Protein AF-L0D8R5-F1 (afdb_monomer_lite)

pLDDT: mean 78.22, std 18.95, range [37.06, 97.62]

Radius of gyration: 15.72 Å; chains: 1; bounding box: 32×39×34 Å

Structure (mmCIF, N/CA/C/O backbone):
data_AF-L0D8R5-F1
#
_entry.id   AF-L0D8R5-F1
#
loop_
_atom_site.group_PDB
_atom_site.id
_atom_site.type_symbol
_atom_site.label_atom_id
_atom_site.label_alt_id
_atom_site.label_comp_id
_atom_site.label_asym_id
_atom_site.label_entity_id
_atom_site.label_seq_id
_atom_site.pdbx_PDB_ins_code
_atom_site.Cartn_x
_atom_site.Cartn_y
_atom_site.Cartn_z
_atom_site.occupancy
_atom_site.B_iso_or_equiv
_atom_site.auth_seq_id
_atom_site.auth_comp_id
_atom_site.auth_asym_id
_atom_site.auth_atom_id
_atom_site.pdbx_PDB_model_num
ATOM 1 N N . MET A 1 1 ? -10.581 -18.163 -15.385 1.00 37.06 1 MET A N 1
ATOM 2 C CA . MET A 1 1 ? -9.977 -16.862 -15.744 1.00 37.06 1 MET A CA 1
ATOM 3 C C . MET A 1 1 ? -10.994 -15.782 -15.426 1.00 37.06 1 MET A C 1
ATOM 5 O O . MET A 1 1 ? -12.046 -15.777 -16.049 1.00 37.06 1 MET A O 1
ATOM 9 N N . ALA A 1 2 ? -10.756 -14.958 -14.403 1.00 41.25 2 ALA A N 1
ATOM 10 C CA . ALA A 1 2 ? -11.673 -13.872 -14.062 1.00 41.25 2 ALA A CA 1
ATOM 11 C C . ALA A 1 2 ? -11.464 -12.713 -15.046 1.00 41.25 2 ALA A C 1
ATOM 13 O O . ALA A 1 2 ? -10.354 -12.200 -15.171 1.00 41.25 2 ALA A O 1
ATOM 14 N N 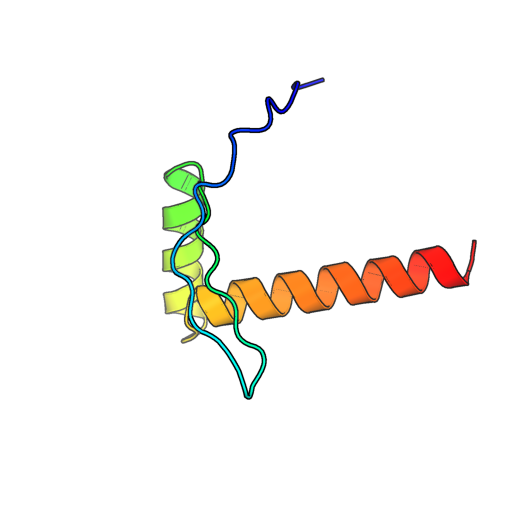. ALA A 1 3 ? -12.519 -12.348 -15.773 1.00 45.12 3 ALA A N 1
ATOM 15 C CA . ALA A 1 3 ? -12.533 -11.190 -16.651 1.00 45.12 3 ALA A CA 1
ATOM 16 C C . ALA A 1 3 ? -12.648 -9.923 -15.792 1.00 45.12 3 ALA A C 1
ATOM 18 O O . ALA A 1 3 ? -13.672 -9.686 -15.153 1.00 45.12 3 ALA A O 1
ATOM 19 N N . PHE A 1 4 ? -11.588 -9.119 -15.754 1.00 53.25 4 PHE A N 1
ATOM 20 C CA . PHE A 1 4 ? -11.620 -7.806 -15.123 1.00 53.25 4 PHE A CA 1
ATOM 21 C C . PHE A 1 4 ? -12.336 -6.838 -16.066 1.00 53.25 4 PHE A C 1
ATOM 23 O O . PHE A 1 4 ? -11.738 -6.293 -16.991 1.00 53.25 4 PHE A O 1
ATOM 30 N N . HIS A 1 5 ? -13.640 -6.646 -15.855 1.00 51.03 5 HIS A N 1
ATOM 31 C CA . HIS A 1 5 ? -14.355 -5.535 -16.471 1.00 51.03 5 HIS A CA 1
ATOM 32 C C . HIS A 1 5 ? -13.759 -4.232 -15.932 1.00 51.03 5 HIS A C 1
ATOM 34 O O . HIS A 1 5 ? -13.898 -3.923 -14.749 1.00 51.03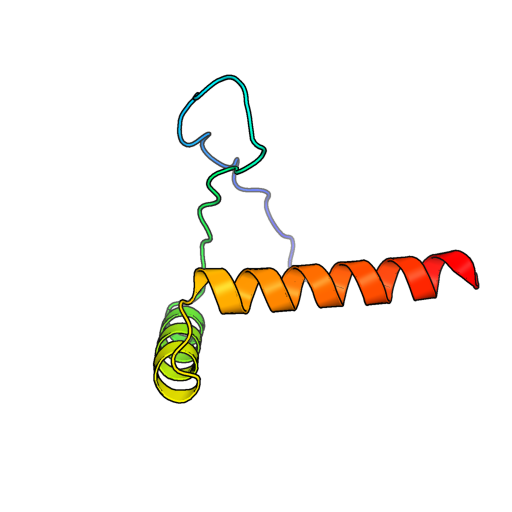 5 HIS A O 1
ATOM 40 N N . GLY A 1 6 ? -13.060 -3.499 -16.802 1.00 54.97 6 GLY A N 1
ATOM 41 C CA . GLY A 1 6 ? -12.512 -2.181 -16.510 1.00 54.97 6 GLY A CA 1
ATOM 42 C C . GLY A 1 6 ? -13.631 -1.219 -16.130 1.00 54.97 6 GLY A C 1
ATOM 43 O O . GLY A 1 6 ? -14.295 -0.647 -16.991 1.00 54.97 6 GLY A O 1
ATOM 44 N N . LEU A 1 7 ? -13.858 -1.063 -14.829 1.00 53.59 7 LEU A N 1
ATOM 45 C CA . LEU A 1 7 ? -14.665 0.021 -14.297 1.00 53.59 7 LEU A CA 1
ATOM 46 C C . LEU A 1 7 ? -13.870 1.306 -14.528 1.00 53.59 7 LEU A C 1
ATOM 48 O O . LEU A 1 7 ? -12.756 1.448 -14.027 1.00 53.59 7 LEU A O 1
ATOM 52 N N . ASN A 1 8 ? -14.426 2.208 -15.339 1.00 52.47 8 ASN A N 1
ATOM 53 C CA . ASN A 1 8 ? -13.839 3.516 -15.602 1.00 52.47 8 ASN A CA 1
ATOM 54 C C . ASN A 1 8 ? -13.505 4.196 -14.270 1.00 52.47 8 ASN A C 1
ATOM 56 O O . ASN A 1 8 ? -14.398 4.468 -13.468 1.00 52.47 8 ASN A O 1
ATOM 60 N N . ALA A 1 9 ? -12.219 4.464 -14.040 1.00 53.34 9 ALA A N 1
ATOM 61 C CA . ALA A 1 9 ? -11.777 5.259 -12.910 1.00 53.34 9 ALA A CA 1
ATOM 62 C C . ALA A 1 9 ? -12.360 6.669 -13.068 1.00 53.34 9 ALA A C 1
ATOM 64 O O . ALA A 1 9 ? -11.923 7.445 -13.922 1.00 53.34 9 ALA A O 1
ATOM 65 N N . SER A 1 10 ? -13.387 6.987 -12.280 1.00 54.62 10 SER A N 1
ATOM 66 C CA . SER A 1 10 ? -13.903 8.348 -12.172 1.00 54.62 10 SER A CA 1
ATOM 67 C C . SER A 1 10 ? -12.747 9.250 -11.752 1.00 54.62 10 SER A C 1
ATOM 69 O O . SER A 1 10 ? -12.175 9.067 -10.681 1.00 54.62 10 SER A O 1
ATOM 71 N N . LYS A 1 11 ? -12.361 10.179 -12.633 1.00 48.06 11 LYS A N 1
ATOM 72 C CA . LYS A 1 11 ? -11.282 11.143 -12.396 1.00 48.06 11 LYS A CA 1
ATOM 73 C C . LYS A 1 11 ? -11.573 11.929 -11.117 1.00 48.06 11 LYS A C 1
ATOM 75 O O . LYS A 1 11 ? -12.414 12.825 -11.123 1.00 48.06 11 LYS A O 1
ATOM 80 N N . THR A 1 12 ? -10.858 11.617 -10.043 1.00 52.53 12 THR A N 1
ATOM 81 C CA . THR A 1 12 ? -10.802 12.477 -8.863 1.00 52.53 12 THR A CA 1
ATOM 82 C C . THR A 1 12 ? -9.855 13.637 -9.163 1.00 52.53 12 THR A C 1
ATOM 84 O O . THR A 1 12 ? -8.662 13.432 -9.340 1.00 52.53 12 THR A O 1
ATOM 87 N N . SER A 1 13 ? -10.457 14.826 -9.256 1.00 46.38 13 SER A N 1
ATOM 88 C CA . SER A 1 13 ? -9.902 16.184 -9.158 1.00 46.38 13 SER A CA 1
ATOM 89 C C . SER A 1 13 ? -8.709 16.591 -10.044 1.00 46.38 13 SER A C 1
ATOM 91 O O . SER A 1 13 ? -7.624 16.021 -10.032 1.00 46.38 13 SER A O 1
ATOM 93 N N . THR A 1 14 ? -8.902 17.684 -10.784 1.00 57.09 14 THR A N 1
ATOM 94 C CA . THR A 1 14 ? -7.866 18.420 -11.516 1.00 57.09 14 THR A CA 1
ATOM 95 C C . THR A 1 14 ? -7.136 19.396 -10.591 1.00 57.09 14 THR A C 1
ATOM 97 O O . THR A 1 14 ? -7.714 20.409 -10.200 1.00 57.09 14 THR A O 1
ATOM 100 N N . LEU A 1 15 ? -5.852 19.162 -10.323 1.00 54.22 15 LEU A N 1
ATOM 101 C CA . LEU A 1 15 ? -4.940 20.177 -9.782 1.00 54.22 15 LEU A CA 1
ATOM 102 C C . LEU A 1 15 ? -3.687 20.258 -10.666 1.00 54.22 15 LEU A C 1
ATOM 104 O O . LEU A 1 15 ? -3.040 19.230 -10.877 1.00 54.22 15 LEU A O 1
ATOM 108 N N . PRO A 1 16 ? -3.343 21.438 -11.222 1.00 59.91 16 PRO A N 1
ATOM 109 C CA . PRO A 1 16 ? -2.210 21.555 -12.122 1.00 59.91 16 PRO A CA 1
ATOM 110 C C . PRO A 1 16 ? -0.969 22.187 -11.446 1.00 59.91 16 PRO A C 1
ATOM 112 O O . PRO A 1 16 ? -1.060 23.199 -10.763 1.00 59.91 16 PRO A O 1
ATOM 115 N N . GLN A 1 17 ? 0.188 21.597 -11.780 1.00 57.97 17 GLN A N 1
ATOM 116 C CA . GLN A 1 17 ? 1.568 22.128 -11.821 1.00 57.97 17 GLN A CA 1
ATOM 117 C C . GLN A 1 17 ? 2.396 22.251 -10.522 1.00 57.97 17 GLN A C 1
ATOM 119 O O . GLN A 1 17 ? 2.189 23.135 -9.702 1.00 57.97 17 GLN A O 1
ATOM 124 N N . GLY A 1 18 ? 3.458 21.427 -10.447 1.00 51.12 18 GLY A N 1
ATOM 125 C CA . GLY A 1 18 ? 4.658 21.700 -9.641 1.00 51.12 18 GLY A CA 1
ATOM 126 C C . GLY A 1 18 ? 4.968 20.707 -8.516 1.00 51.12 18 GLY A C 1
ATOM 127 O O . GLY A 1 18 ? 5.106 21.130 -7.378 1.00 51.12 18 GLY A O 1
ATOM 128 N N . GLY A 1 19 ? 5.096 19.404 -8.807 1.00 56.47 19 GLY A N 1
ATOM 129 C CA . GLY A 1 19 ? 5.564 18.425 -7.806 1.00 56.47 19 GLY A CA 1
ATOM 130 C C . GLY A 1 19 ? 4.717 17.161 -7.640 1.00 56.47 19 GLY A C 1
ATOM 131 O O . GLY A 1 19 ? 4.452 16.750 -6.521 1.00 56.47 19 GLY A O 1
ATOM 132 N N . GLY A 1 20 ? 4.295 16.553 -8.753 1.00 67.19 20 GLY A N 1
ATOM 133 C CA . GLY A 1 20 ? 4.307 15.097 -8.964 1.00 67.19 20 GLY A CA 1
ATOM 134 C C . GLY A 1 20 ? 3.581 14.165 -7.989 1.00 67.19 20 GLY A C 1
ATOM 135 O O . GLY A 1 20 ? 4.048 13.045 -7.810 1.00 67.19 20 GLY A O 1
ATOM 136 N N . VAL A 1 21 ? 2.467 14.560 -7.374 1.00 70.62 21 VAL A N 1
ATOM 137 C CA . VAL A 1 21 ? 1.620 13.616 -6.626 1.00 70.62 21 VAL A CA 1
ATOM 138 C C . VAL A 1 21 ? 0.238 13.570 -7.263 1.00 70.62 21 VAL A C 1
ATOM 140 O O . VAL A 1 21 ? -0.385 14.606 -7.479 1.00 70.62 21 VAL A O 1
ATOM 143 N N . VAL A 1 22 ? -0.223 12.360 -7.578 1.00 81.56 22 VAL A N 1
ATOM 144 C CA . VAL A 1 22 ? -1.574 12.090 -8.083 1.00 81.56 22 VAL A CA 1
ATOM 145 C C . VAL A 1 22 ? -2.379 11.359 -7.016 1.00 81.56 22 VAL A C 1
ATOM 147 O O . VAL A 1 22 ? -1.852 10.495 -6.312 1.00 81.56 22 VAL A O 1
ATOM 150 N N . GLU A 1 23 ? -3.657 11.704 -6.888 1.00 83.06 23 GLU A N 1
ATOM 151 C CA . GLU A 1 23 ? -4.581 10.978 -6.020 1.00 83.06 23 GLU A CA 1
ATOM 152 C C . GLU A 1 23 ? -5.082 9.711 -6.719 1.00 83.06 23 GLU A C 1
ATOM 154 O O . GLU A 1 23 ? -5.449 9.732 -7.894 1.00 83.06 23 GLU A O 1
ATOM 159 N N . ILE A 1 24 ? -5.107 8.597 -5.984 1.00 83.88 24 ILE A N 1
ATOM 160 C CA . ILE A 1 24 ? -5.575 7.302 -6.484 1.00 83.88 24 ILE A CA 1
ATOM 161 C C . ILE A 1 24 ? -6.590 6.741 -5.490 1.00 83.88 24 ILE A C 1
ATOM 163 O O . ILE A 1 24 ? -6.265 6.485 -4.331 1.00 83.88 24 ILE A O 1
ATOM 167 N N . GLY A 1 25 ? -7.821 6.529 -5.956 1.00 88.69 25 GLY A N 1
ATOM 168 C CA . GLY A 1 25 ? -8.823 5.741 -5.242 1.00 88.69 25 GLY A CA 1
ATOM 169 C C . GLY A 1 25 ? -8.675 4.258 -5.579 1.00 88.69 25 GLY A C 1
ATOM 170 O O . GLY A 1 25 ? -8.527 3.906 -6.748 1.00 88.69 25 GLY A O 1
ATOM 171 N N . LEU A 1 26 ? -8.727 3.388 -4.569 1.00 88.12 26 LEU A N 1
ATOM 172 C CA . LEU A 1 26 ? -8.623 1.938 -4.738 1.00 88.12 26 LEU A CA 1
ATOM 173 C C . LEU A 1 26 ? -9.861 1.250 -4.165 1.00 88.12 26 LEU A C 1
ATOM 175 O O . LEU A 1 26 ? -10.228 1.477 -3.013 1.00 88.12 26 LEU A O 1
ATOM 179 N N . LEU A 1 27 ? -10.478 0.381 -4.963 1.00 93.12 27 LEU A N 1
ATOM 180 C CA . LEU A 1 27 ? -11.545 -0.502 -4.506 1.00 93.12 27 LEU A CA 1
ATOM 181 C C . LEU A 1 27 ? -10.941 -1.850 -4.122 1.00 93.12 27 LEU A C 1
ATOM 183 O O . LEU A 1 27 ? -10.300 -2.508 -4.941 1.00 93.12 27 LEU A O 1
ATOM 187 N N . LEU A 1 28 ? -11.150 -2.249 -2.871 1.00 91.56 28 LEU A N 1
ATOM 188 C CA . LEU A 1 28 ? -10.677 -3.512 -2.319 1.00 91.56 28 LEU A CA 1
ATOM 189 C C . LEU A 1 28 ? -11.846 -4.295 -1.721 1.00 91.56 28 LEU A C 1
ATOM 191 O O . LEU A 1 28 ? -12.775 -3.686 -1.186 1.00 91.56 28 LEU A O 1
ATOM 195 N N . PRO A 1 29 ? -11.780 -5.636 -1.736 1.00 97.12 29 PRO A N 1
ATOM 196 C CA . PRO A 1 29 ? -12.574 -6.452 -0.830 1.00 97.12 29 PRO A CA 1
ATOM 197 C C . PRO A 1 29 ? -12.385 -5.990 0.622 1.00 97.12 29 PRO A C 1
ATOM 199 O O . PRO A 1 29 ? -11.267 -5.656 1.027 1.00 97.12 29 PRO A O 1
ATOM 202 N N . ALA A 1 30 ? -13.473 -5.958 1.393 1.00 95.69 30 ALA A N 1
ATOM 203 C CA . ALA A 1 30 ? -13.472 -5.412 2.751 1.00 95.69 30 ALA A CA 1
ATOM 204 C C . ALA A 1 30 ? -12.442 -6.105 3.660 1.00 95.69 30 ALA A C 1
ATOM 206 O O . ALA A 1 30 ? -11.660 -5.434 4.325 1.00 95.69 30 ALA A O 1
ATOM 207 N N . ASP A 1 31 ? -12.338 -7.435 3.578 1.00 97.00 31 ASP A N 1
ATOM 208 C CA . ASP A 1 31 ? -11.362 -8.242 4.322 1.00 97.00 31 ASP A CA 1
ATOM 209 C C . ASP A 1 31 ? -9.908 -7.825 4.042 1.00 97.00 31 ASP A C 1
ATOM 211 O O . ASP A 1 31 ? -9.052 -7.842 4.930 1.00 97.00 31 ASP A O 1
ATOM 215 N N . ARG A 1 32 ? -9.615 -7.414 2.805 1.00 95.19 32 ARG A N 1
ATOM 216 C CA . ARG A 1 32 ? -8.282 -6.951 2.404 1.00 95.19 32 ARG A CA 1
ATOM 217 C C . ARG A 1 32 ? -8.011 -5.526 2.853 1.00 95.19 32 ARG A C 1
ATOM 219 O O . ARG A 1 32 ? -6.882 -5.243 3.253 1.00 95.19 32 ARG A O 1
ATOM 226 N N . ALA A 1 33 ? -9.018 -4.657 2.817 1.00 94.88 33 ALA A N 1
ATOM 227 C CA . ALA A 1 33 ? -8.905 -3.313 3.371 1.00 94.88 33 ALA A CA 1
ATOM 228 C C . ALA A 1 33 ? -8.641 -3.369 4.886 1.00 94.88 33 ALA A C 1
ATOM 230 O O . ALA A 1 33 ? -7.703 -2.728 5.364 1.00 94.88 33 ALA A O 1
ATOM 231 N N . ASP A 1 34 ? -9.374 -4.213 5.613 1.00 96.25 34 ASP A N 1
ATOM 232 C CA . ASP A 1 34 ? -9.199 -4.410 7.055 1.00 96.25 34 ASP A CA 1
ATOM 233 C C . ASP A 1 34 ? -7.803 -4.948 7.385 1.00 96.25 34 ASP A C 1
ATOM 235 O O . ASP A 1 34 ? -7.098 -4.400 8.235 1.00 96.25 34 ASP A O 1
ATOM 239 N N . ALA A 1 35 ? -7.346 -5.973 6.658 1.00 96.31 35 ALA A N 1
ATOM 240 C CA . ALA A 1 35 ? -6.000 -6.516 6.830 1.00 96.31 35 ALA A CA 1
ATOM 241 C C . ALA A 1 35 ? -4.904 -5.467 6.564 1.00 96.31 35 ALA A C 1
ATOM 243 O O . ALA A 1 35 ? -3.876 -5.453 7.247 1.00 96.31 35 ALA A O 1
ATOM 244 N N . LEU A 1 36 ? -5.117 -4.577 5.591 1.00 94.62 36 LEU A N 1
ATOM 245 C CA . LEU A 1 36 ? -4.179 -3.508 5.254 1.00 94.62 36 LEU A CA 1
ATOM 246 C C . LEU A 1 36 ? -4.124 -2.430 6.346 1.00 94.62 36 LEU A C 1
ATOM 248 O O . LEU A 1 36 ? -3.035 -1.963 6.688 1.00 94.62 36 LEU A O 1
ATOM 252 N N . VAL A 1 37 ? -5.270 -2.081 6.934 1.00 96.25 37 VAL A N 1
ATOM 253 C CA . VAL A 1 37 ? -5.356 -1.175 8.090 1.00 96.25 37 VAL A CA 1
ATOM 254 C C . VAL A 1 37 ? -4.680 -1.790 9.318 1.00 96.25 37 VAL A C 1
ATOM 256 O O . VAL A 1 37 ? -3.898 -1.126 9.998 1.00 96.25 37 VAL A O 1
ATOM 259 N N . GLU A 1 38 ? -4.904 -3.074 9.590 1.00 97.62 38 GLU A N 1
ATOM 260 C CA . GLU A 1 38 ? -4.229 -3.770 10.691 1.00 97.62 38 GLU A CA 1
ATOM 261 C C . GLU A 1 38 ? -2.709 -3.833 10.493 1.00 97.62 38 GLU A C 1
ATOM 263 O O . GLU A 1 38 ? -1.937 -3.610 11.431 1.00 97.62 38 GLU A O 1
ATOM 268 N N . LEU A 1 39 ? -2.250 -4.068 9.262 1.00 95.62 39 LEU A N 1
ATOM 269 C CA . LEU A 1 39 ? -0.828 -4.024 8.928 1.00 95.62 39 LEU A CA 1
ATOM 270 C C . LEU A 1 39 ? -0.226 -2.631 9.166 1.00 95.62 39 LEU A C 1
ATOM 272 O O . LEU A 1 39 ? 0.896 -2.527 9.670 1.00 95.62 39 LEU A O 1
ATOM 276 N N . SER A 1 40 ? -0.973 -1.575 8.838 1.00 97.31 40 SER A N 1
ATOM 277 C CA . SER A 1 40 ? -0.556 -0.185 9.032 1.00 97.31 40 SER A CA 1
ATOM 278 C C . SER A 1 40 ? -0.296 0.126 10.507 1.00 97.31 40 SER A C 1
ATOM 280 O O . SER A 1 40 ? 0.743 0.698 10.847 1.00 97.31 40 SER A O 1
ATOM 282 N N . LYS A 1 41 ? -1.180 -0.342 11.397 1.00 97.25 41 LYS A N 1
ATOM 283 C CA . LYS A 1 41 ? -1.019 -0.210 12.853 1.00 97.25 41 LYS A CA 1
ATOM 284 C C . LYS A 1 41 ? 0.234 -0.928 13.348 1.00 97.25 41 LYS A C 1
ATOM 286 O O . LYS A 1 41 ? 1.032 -0.330 14.062 1.00 97.25 41 LYS A O 1
ATOM 291 N N . ARG A 1 42 ? 0.440 -2.182 12.929 1.00 97.38 42 ARG A N 1
ATOM 292 C CA . ARG A 1 42 ? 1.589 -3.005 13.360 1.00 97.38 42 ARG A CA 1
ATOM 293 C C . ARG A 1 42 ? 2.936 -2.429 12.932 1.00 97.38 42 ARG A C 1
ATOM 295 O O . ARG A 1 42 ? 3.924 -2.615 13.630 1.00 97.38 42 ARG A O 1
ATOM 302 N N . ARG A 1 43 ? 2.986 -1.776 11.768 1.00 95.56 43 ARG A N 1
ATOM 303 C CA . ARG A 1 43 ? 4.219 -1.199 11.211 1.00 95.56 43 ARG A CA 1
ATOM 304 C C . ARG A 1 43 ? 4.429 0.268 11.571 1.00 95.56 43 ARG A C 1
ATOM 30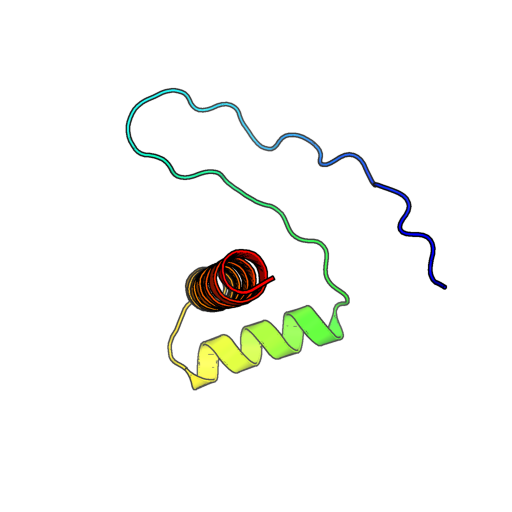6 O O . ARG A 1 43 ? 5.462 0.813 11.201 1.00 95.56 43 ARG A O 1
ATOM 313 N N . HIS A 1 44 ? 3.474 0.903 12.254 1.00 96.31 44 HIS A N 1
ATOM 314 C CA . HIS A 1 44 ? 3.473 2.348 12.503 1.00 96.31 44 HIS A CA 1
ATOM 315 C C . HIS A 1 44 ? 3.653 3.172 11.213 1.00 96.31 44 HIS A C 1
ATOM 317 O O . HIS A 1 44 ? 4.362 4.175 11.183 1.00 96.31 44 HIS A O 1
ATOM 323 N N . GLN A 1 45 ? 3.011 2.731 10.129 1.00 96.00 45 GLN A N 1
ATOM 324 C CA . GLN A 1 45 ? 3.069 3.363 8.810 1.00 96.00 45 GLN A CA 1
ATOM 325 C C . GLN A 1 45 ? 1.655 3.632 8.303 1.00 96.00 45 GLN A C 1
ATOM 327 O O . GLN A 1 45 ? 0.720 2.893 8.610 1.00 96.00 45 GLN A O 1
ATOM 332 N N . SER A 1 46 ? 1.485 4.677 7.494 1.00 95.44 46 SER A N 1
ATOM 333 C CA . SER A 1 46 ? 0.209 4.906 6.813 1.00 95.44 46 SER A CA 1
ATOM 334 C C . SER A 1 46 ? -0.016 3.863 5.717 1.00 95.44 46 SER A C 1
ATOM 336 O O . SER A 1 46 ? 0.929 3.383 5.084 1.00 95.44 46 SER A O 1
ATOM 338 N N . VAL A 1 47 ? -1.284 3.562 5.431 1.00 93.81 47 VAL A N 1
ATOM 339 C CA . VAL A 1 47 ? -1.667 2.680 4.317 1.00 93.81 47 VAL A CA 1
ATOM 340 C C . VAL A 1 47 ? -1.050 3.159 2.997 1.00 93.81 47 VAL A C 1
ATOM 342 O O . VAL A 1 47 ? -0.503 2.359 2.244 1.00 93.81 47 VAL A O 1
ATOM 345 N N . ALA A 1 48 ? -1.036 4.473 2.755 1.00 92.12 48 ALA A N 1
ATOM 346 C CA . ALA A 1 48 ? -0.431 5.061 1.562 1.00 92.12 48 ALA A CA 1
ATOM 347 C C . ALA A 1 48 ? 1.093 4.856 1.479 1.00 92.12 48 ALA A C 1
ATOM 349 O O . ALA A 1 48 ? 1.635 4.771 0.381 1.00 92.12 48 ALA A O 1
ATOM 350 N N . GLN A 1 49 ? 1.809 4.808 2.607 1.00 94.38 49 GLN A N 1
ATOM 351 C CA . GLN A 1 49 ? 3.247 4.502 2.618 1.00 94.38 49 GLN A CA 1
ATOM 352 C C . GLN A 1 49 ? 3.502 3.023 2.328 1.00 94.38 49 GLN A C 1
ATOM 354 O O . GLN A 1 49 ? 4.396 2.701 1.551 1.00 94.38 49 GLN A O 1
ATOM 359 N N . ILE A 1 50 ? 2.690 2.134 2.907 1.00 94.44 50 ILE A N 1
ATOM 360 C CA . ILE A 1 50 ? 2.785 0.693 2.650 1.00 94.44 50 ILE A CA 1
ATOM 361 C C . ILE A 1 50 ? 2.514 0.401 1.173 1.00 94.44 50 ILE A C 1
ATOM 363 O O . ILE A 1 50 ? 3.307 -0.289 0.538 1.00 94.44 50 ILE A O 1
ATOM 367 N N . LEU A 1 51 ? 1.433 0.956 0.617 1.00 93.06 51 LEU A N 1
ATOM 368 C CA . LEU A 1 51 ? 1.086 0.775 -0.793 1.00 93.06 51 LEU A CA 1
ATOM 369 C C . LEU A 1 51 ? 2.178 1.311 -1.721 1.00 93.06 51 LEU A C 1
ATOM 371 O O . LEU A 1 51 ? 2.550 0.609 -2.654 1.00 93.06 51 LEU A O 1
ATOM 375 N N . ARG A 1 52 ? 2.743 2.493 -1.439 1.00 91.19 52 ARG A N 1
ATOM 376 C CA . ARG A 1 52 ? 3.875 3.030 -2.211 1.00 91.19 52 ARG A CA 1
ATOM 377 C C . ARG A 1 52 ? 5.074 2.085 -2.207 1.00 91.19 52 ARG A C 1
ATOM 379 O O . 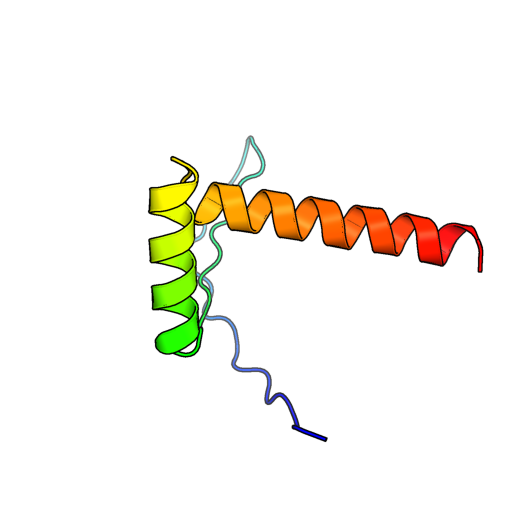ARG A 1 52 ? 5.535 1.716 -3.274 1.00 91.19 52 ARG A O 1
ATOM 386 N N . GLY A 1 53 ? 5.496 1.595 -1.040 1.00 92.50 53 GLY A N 1
ATOM 387 C CA . GLY A 1 53 ? 6.624 0.660 -0.966 1.00 92.50 53 GLY A CA 1
ATOM 388 C C . GLY A 1 53 ? 6.375 -0.669 -1.692 1.00 92.50 53 GLY A C 1
ATOM 389 O O . GLY A 1 53 ? 7.305 -1.258 -2.239 1.00 92.50 53 GLY A O 1
ATOM 390 N N . LEU A 1 54 ? 5.126 -1.148 -1.724 1.00 91.50 54 LEU A N 1
ATOM 391 C CA . LEU A 1 54 ? 4.759 -2.331 -2.509 1.00 91.50 54 LEU A CA 1
ATOM 392 C C . LEU A 1 54 ? 4.792 -2.056 -4.018 1.00 91.50 54 LEU A C 1
ATOM 394 O O . LEU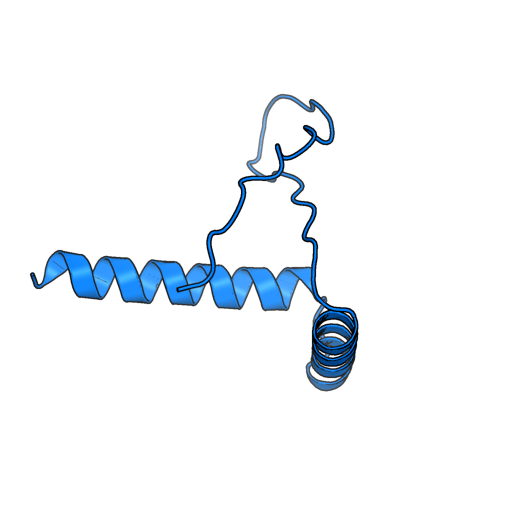 A 1 54 ? 5.257 -2.913 -4.765 1.00 91.50 54 LEU A O 1
ATOM 398 N N . ILE A 1 55 ? 4.331 -0.879 -4.451 1.00 91.25 55 ILE A N 1
ATOM 399 C CA . ILE A 1 55 ? 4.388 -0.444 -5.853 1.00 91.25 55 ILE A CA 1
ATOM 400 C C . ILE A 1 55 ? 5.846 -0.302 -6.301 1.00 91.25 55 ILE A C 1
ATOM 402 O O . ILE A 1 55 ? 6.221 -0.900 -7.304 1.00 91.25 55 ILE A O 1
ATOM 406 N N . ASP A 1 56 ? 6.679 0.404 -5.534 1.00 92.19 56 ASP A N 1
ATOM 407 C CA . ASP A 1 56 ? 8.095 0.621 -5.859 1.00 92.19 56 ASP A CA 1
ATOM 408 C C . ASP A 1 56 ? 8.845 -0.708 -6.011 1.00 92.19 56 ASP A C 1
ATOM 410 O O . ASP A 1 56 ? 9.617 -0.900 -6.953 1.00 92.19 56 ASP A O 1
ATOM 414 N N . ARG A 1 57 ? 8.573 -1.663 -5.111 1.00 92.25 57 ARG A N 1
ATOM 415 C CA . ARG A 1 57 ? 9.150 -3.007 -5.192 1.00 92.25 57 ARG A CA 1
ATOM 416 C C . ARG A 1 57 ? 8.680 -3.756 -6.436 1.00 92.25 57 ARG A C 1
ATOM 418 O O . ARG A 1 57 ? 9.510 -4.329 -7.128 1.00 92.25 57 ARG A O 1
ATOM 425 N N . ALA A 1 58 ? 7.379 -3.742 -6.726 1.00 90.50 58 ALA A N 1
ATOM 426 C CA . ALA A 1 58 ? 6.833 -4.435 -7.890 1.00 90.50 58 ALA A CA 1
ATOM 427 C C . ALA A 1 58 ? 7.392 -3.881 -9.211 1.00 90.50 58 ALA A C 1
ATOM 429 O O . ALA A 1 58 ? 7.709 -4.659 -10.104 1.00 90.50 58 ALA A O 1
ATOM 430 N N . LEU A 1 59 ? 7.556 -2.558 -9.315 1.00 88.06 59 LEU A N 1
ATOM 431 C CA . LEU A 1 59 ? 8.152 -1.915 -10.489 1.00 88.06 59 LEU A CA 1
ATOM 432 C C . LEU A 1 59 ? 9.640 -2.255 -10.630 1.00 88.06 59 LEU A C 1
ATOM 434 O O . LEU A 1 59 ? 10.090 -2.591 -11.720 1.00 88.06 59 LEU A O 1
ATOM 438 N N . THR A 1 60 ? 10.389 -2.230 -9.524 1.00 91.31 60 THR A N 1
ATOM 439 C CA . THR A 1 60 ? 11.815 -2.598 -9.531 1.00 91.31 60 THR A CA 1
ATOM 440 C C . THR A 1 60 ? 12.011 -4.055 -9.967 1.00 91.31 60 THR A C 1
ATOM 442 O O . THR A 1 60 ? 12.889 -4.348 -10.778 1.00 91.31 60 THR A O 1
ATOM 445 N N . ASP A 1 61 ? 11.190 -4.973 -9.448 1.00 88.44 61 ASP A N 1
ATOM 446 C CA . ASP A 1 61 ? 11.272 -6.399 -9.780 1.00 88.44 61 ASP A CA 1
ATOM 447 C C . ASP A 1 61 ? 10.952 -6.649 -11.278 1.00 88.44 61 ASP A C 1
ATOM 449 O O . ASP A 1 61 ? 11.604 -7.479 -11.916 1.00 88.44 61 ASP A O 1
ATOM 453 N N . ASP A 1 62 ? 10.010 -5.896 -11.863 1.00 83.62 62 ASP A N 1
ATOM 454 C CA . ASP A 1 62 ? 9.633 -5.974 -13.288 1.00 83.62 62 ASP A CA 1
ATOM 455 C C . ASP A 1 62 ? 10.719 -5.423 -14.234 1.00 83.62 62 ASP A C 1
ATOM 457 O O . ASP A 1 62 ? 11.046 -6.046 -15.251 1.00 83.62 62 ASP A O 1
ATOM 461 N N . GLU A 1 63 ? 11.354 -4.302 -13.875 1.00 79.44 63 GLU A N 1
ATOM 462 C CA . GLU A 1 63 ? 12.488 -3.743 -14.627 1.00 79.44 63 GLU A CA 1
ATOM 463 C C . GLU A 1 63 ? 13.665 -4.726 -14.689 1.00 79.44 63 GLU A C 1
ATOM 465 O O . GLU A 1 63 ? 14.299 -4.897 -15.738 1.00 79.44 63 GLU A O 1
ATOM 470 N N . VAL A 1 64 ? 13.949 -5.401 -13.571 1.00 74.50 64 VAL A N 1
ATOM 471 C CA . VAL A 1 64 ? 14.994 -6.427 -13.505 1.00 74.50 64 VAL A CA 1
ATOM 472 C C . VAL A 1 64 ? 14.623 -7.634 -14.365 1.00 74.50 64 VAL A C 1
ATOM 474 O O . VAL A 1 64 ? 15.477 -8.122 -15.097 1.00 74.50 64 VAL A O 1
ATOM 477 N N . ALA A 1 65 ? 13.376 -8.102 -14.348 1.00 72.31 65 ALA A N 1
ATOM 478 C CA . ALA A 1 65 ? 12.962 -9.225 -15.194 1.00 72.31 65 ALA A CA 1
ATOM 479 C C . ALA A 1 65 ? 13.056 -8.895 -16.698 1.00 72.31 65 ALA A C 1
ATOM 481 O O . ALA A 1 65 ? 13.547 -9.703 -17.492 1.00 72.31 65 ALA A O 1
ATOM 482 N N . THR A 1 66 ? 12.653 -7.683 -17.081 1.00 71.56 66 THR A 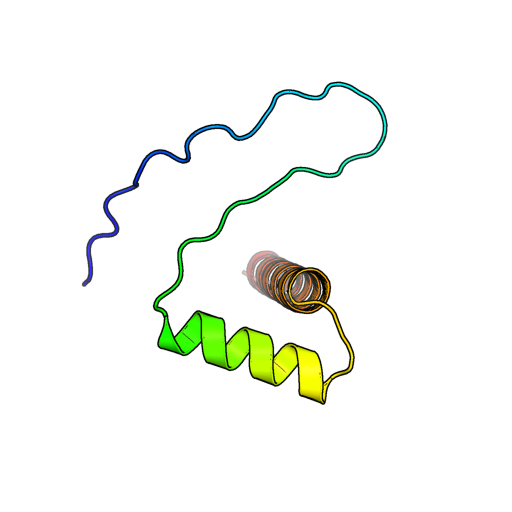N 1
ATOM 483 C CA . THR A 1 66 ? 12.635 -7.231 -18.481 1.00 71.56 66 THR A CA 1
ATOM 484 C C . THR A 1 66 ? 14.039 -6.996 -19.040 1.00 71.56 66 THR A C 1
ATOM 486 O O . THR A 1 66 ? 14.291 -7.260 -20.210 1.00 71.56 66 THR A O 1
ATOM 489 N N . ARG A 1 67 ? 14.988 -6.530 -18.221 1.00 64.31 67 ARG A N 1
ATOM 490 C CA . ARG A 1 67 ? 16.361 -6.226 -18.667 1.00 64.31 67 ARG A CA 1
ATOM 491 C C . ARG A 1 67 ? 17.204 -7.466 -19.000 1.00 64.31 67 ARG A C 1
ATOM 493 O O . ARG A 1 67 ? 18.221 -7.336 -19.679 1.00 64.31 67 ARG A O 1
ATOM 500 N N . TRP A 1 68 ? 16.820 -8.631 -18.488 1.00 59.03 68 TRP A N 1
ATOM 501 C CA . TRP A 1 68 ? 17.550 -9.895 -18.649 1.00 59.03 68 TRP A CA 1
ATOM 502 C C . TRP A 1 68 ? 16.799 -10.916 -19.517 1.00 59.03 68 TRP A C 1
ATOM 504 O O . TRP A 1 68 ? 17.210 -12.076 -19.580 1.00 59.03 68 TRP A O 1
ATOM 514 N N . SER A 1 69 ? 15.719 -10.478 -20.170 1.00 55.53 69 SER A N 1
ATOM 515 C CA . SER A 1 69 ? 14.968 -11.226 -21.186 1.00 55.53 69 SER A CA 1
ATOM 516 C C . SER A 1 69 ? 15.357 -10.758 -22.587 1.00 55.53 69 SER A C 1
ATOM 518 O O . SER A 1 69 ? 15.380 -11.615 -23.496 1.00 55.53 69 SER A O 1
#

Foldseek 3Di:
DDDPPDDPDDDDDDDDDDDDDDDDDDDDDPVVVVVLVVVCVVVVHDSVVVVVVVVVVVVVVVVVVVVVD

Organism: Singulisphaera acidiphila (strain ATCC BAA-1392 / DSM 18658 / VKM B-2454 / MOB10) (NCBI:txid886293)

Secondary structure (DSSP, 8-state):
----------------SSS----------HHHHHHHHHHHHHHT--HHHHHHHHHHHHHHHHHHHHHT-

Sequence (69 aa):
MAAFHGLNASKTSTLPQGGGVVEIGLLLPADRADALVELSKRRHQSVAQILRGLIDRALTDDEVATRWS